Protein AF-A0A836QIF5-F1 (afdb_monomer_lite)

Sequence (71 aa):
MAKPLRLLSIGAHPADVFDQSGGTMAHHAARGDYVACVVLTHGARVHDAEISEAMFHRDEIPAPEELEPLM

Secondary structure (DSSP, 8-state):
-PPPPEEEEEESSHHHHHHTTHHHHHHHHHTT-EEEEEESS---S-HHHHHHHHHHT-SSPPPHHHHTTT-

pLDDT: mean 85.49, std 11.87, range [61.59, 98.38]

Radius of gyration: 18.7 Å; chains: 1; bounding box: 40×22×49 Å

Structure (mmCIF, N/CA/C/O backbone):
data_AF-A0A836QIF5-F1
#
_entry.id   AF-A0A836QIF5-F1
#
loop_
_atom_site.group_PDB
_atom_site.id
_atom_site.type_symbol
_atom_site.label_atom_id
_atom_site.label_alt_id
_atom_site.label_comp_id
_atom_site.label_asym_id
_atom_site.label_entity_id
_atom_site.label_seq_id
_atom_site.pdbx_PDB_ins_code
_atom_site.Cartn_x
_atom_site.Cartn_y
_atom_site.Cartn_z
_atom_site.occupancy
_atom_site.B_iso_or_equiv
_atom_site.auth_seq_id
_atom_site.auth_comp_id
_atom_site.auth_asym_id
_atom_site.auth_atom_id
_atom_site.pdbx_PDB_model_num
ATOM 1 N N . MET A 1 1 ? -14.455 10.495 26.264 1.00 67.38 1 MET A N 1
ATOM 2 C CA . MET A 1 1 ? -13.535 9.930 25.249 1.00 67.38 1 MET A CA 1
ATOM 3 C C . MET A 1 1 ? -13.720 10.701 23.951 1.00 67.38 1 MET A C 1
ATOM 5 O O . MET A 1 1 ? -14.837 11.135 23.694 1.00 67.38 1 MET A O 1
ATOM 9 N N . ALA A 1 2 ? -12.655 10.926 23.176 1.00 83.44 2 ALA A N 1
ATOM 10 C CA . ALA A 1 2 ? -12.771 11.569 21.865 1.00 83.44 2 ALA A CA 1
ATOM 11 C C . ALA A 1 2 ? -13.461 10.628 20.862 1.00 83.44 2 ALA A C 1
ATOM 13 O O . ALA A 1 2 ? -13.363 9.408 20.992 1.00 83.44 2 ALA A O 1
ATOM 14 N N . LYS A 1 3 ? -14.167 11.193 19.878 1.00 93.94 3 LYS A N 1
ATOM 15 C CA . LYS A 1 3 ? -14.798 10.415 18.803 1.00 93.94 3 LYS A CA 1
ATOM 16 C C . LYS A 1 3 ? -13.718 9.698 17.967 1.00 93.94 3 LYS A C 1
ATOM 18 O O . LYS A 1 3 ? -12.691 10.327 17.708 1.00 93.94 3 LYS A O 1
ATOM 23 N N . PRO A 1 4 ? -13.949 8.446 17.517 1.00 96.31 4 PRO A N 1
ATOM 24 C CA . PRO A 1 4 ? -13.035 7.761 16.606 1.00 96.31 4 PRO A CA 1
ATOM 25 C C . PRO A 1 4 ? -12.768 8.578 15.341 1.00 96.31 4 PRO A C 1
ATOM 27 O O . PRO A 1 4 ? -13.697 9.136 14.742 1.00 96.31 4 PRO A O 1
ATOM 30 N N . LEU A 1 5 ? -11.500 8.649 14.945 1.00 97.88 5 LEU A N 1
ATOM 31 C CA . LEU A 1 5 ? -11.068 9.301 13.716 1.00 97.88 5 LEU A CA 1
ATOM 32 C C . LEU A 1 5 ? -11.448 8.457 12.498 1.00 97.88 5 LEU A C 1
ATOM 34 O O . LEU A 1 5 ? -11.752 7.268 12.598 1.00 97.88 5 LEU A O 1
ATOM 38 N N . ARG A 1 6 ? -11.444 9.100 11.330 1.00 98.12 6 ARG A N 1
ATOM 39 C CA . ARG A 1 6 ? -11.636 8.450 10.033 1.00 98.12 6 ARG A CA 1
ATOM 40 C C . ARG A 1 6 ? -10.479 8.859 9.137 1.00 98.12 6 ARG A C 1
ATOM 42 O O . ARG A 1 6 ? -10.323 10.045 8.862 1.00 98.12 6 ARG A O 1
ATOM 49 N N . LEU A 1 7 ? -9.678 7.886 8.730 1.00 96.94 7 LEU A N 1
ATOM 50 C CA . LEU A 1 7 ? -8.444 8.077 7.985 1.00 96.94 7 LEU A CA 1
ATOM 51 C C . LEU A 1 7 ? -8.554 7.396 6.623 1.00 96.94 7 LEU A C 1
ATOM 53 O O . LEU A 1 7 ? -9.026 6.262 6.522 1.00 96.94 7 LEU A O 1
ATOM 57 N N . LEU A 1 8 ? -8.102 8.102 5.591 1.00 97.38 8 LEU A N 1
ATOM 58 C CA . LEU A 1 8 ? -7.997 7.605 4.227 1.00 97.38 8 LEU A CA 1
ATOM 59 C C . LEU A 1 8 ? -6.552 7.784 3.760 1.00 97.38 8 LEU A C 1
ATOM 61 O O . LEU A 1 8 ? -6.097 8.919 3.639 1.00 97.38 8 LEU A O 1
ATOM 65 N N . SER A 1 9 ? -5.850 6.681 3.508 1.00 96.69 9 SER A N 1
ATOM 66 C CA . SER A 1 9 ? -4.531 6.700 2.866 1.00 96.69 9 SER A CA 1
ATOM 67 C C . SER A 1 9 ? -4.699 6.525 1.360 1.00 96.69 9 SER A C 1
ATOM 69 O O . SER A 1 9 ? -5.444 5.645 0.926 1.00 96.69 9 SER A O 1
ATOM 71 N N . ILE A 1 10 ? -4.054 7.378 0.565 1.00 96.62 10 ILE A N 1
ATOM 72 C CA . ILE A 1 10 ? -4.116 7.333 -0.899 1.00 96.62 10 ILE A CA 1
ATOM 73 C C . ILE A 1 10 ? -2.699 7.117 -1.417 1.00 96.62 10 ILE A C 1
ATOM 75 O O . ILE A 1 10 ? -1.830 7.953 -1.180 1.00 96.62 10 ILE A O 1
ATOM 79 N N . GLY A 1 11 ? -2.486 6.005 -2.117 1.00 93.62 11 GLY A N 1
ATOM 80 C CA . GLY A 1 11 ? -1.221 5.670 -2.771 1.00 93.62 11 GLY A CA 1
ATOM 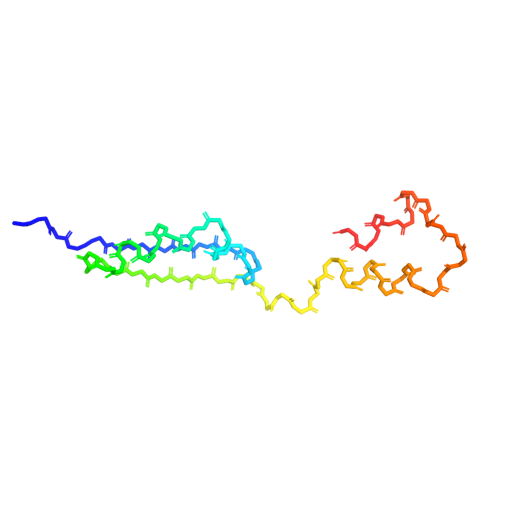81 C C . GLY A 1 11 ? -1.407 5.437 -4.267 1.00 93.62 11 GLY A C 1
ATOM 82 O O . GLY 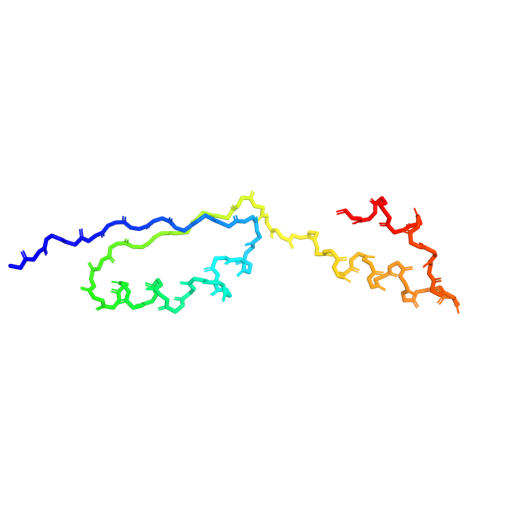A 1 11 ? -2.508 5.112 -4.724 1.00 93.62 11 GLY A O 1
ATOM 83 N N . ALA A 1 12 ? -0.337 5.612 -5.040 1.00 91.50 12 ALA A N 1
ATOM 84 C CA . ALA A 1 12 ? -0.365 5.358 -6.475 1.00 91.50 12 ALA A CA 1
ATOM 85 C C . ALA A 1 12 ? -0.305 3.849 -6.751 1.00 91.50 12 ALA A C 1
ATOM 87 O O . ALA A 1 12 ? -1.141 3.326 -7.493 1.00 91.50 12 ALA A O 1
ATOM 88 N N . HIS A 1 13 ? 0.620 3.150 -6.096 1.00 90.88 13 HIS A N 1
ATOM 89 C CA . HIS A 1 13 ? 0.840 1.709 -6.201 1.00 90.88 13 HIS A CA 1
ATOM 90 C C . HIS A 1 13 ? 0.455 0.986 -4.903 1.00 90.88 13 HIS A C 1
ATOM 92 O O . HIS A 1 13 ? 0.401 1.611 -3.840 1.00 90.88 13 HIS A O 1
ATOM 98 N N . PRO A 1 14 ? 0.213 -0.340 -4.947 1.00 89.88 14 PRO A N 1
ATOM 99 C CA . PRO A 1 14 ? -0.145 -1.101 -3.752 1.00 89.88 14 PRO A CA 1
ATOM 100 C C . PRO A 1 14 ? 0.861 -0.972 -2.601 1.00 89.88 14 PRO A C 1
ATOM 102 O O . PRO A 1 14 ? 0.443 -0.928 -1.449 1.00 89.88 14 PRO A O 1
ATOM 105 N N . ALA A 1 15 ? 2.162 -0.879 -2.895 1.00 89.75 15 ALA A N 1
ATOM 106 C CA . ALA A 1 15 ? 3.207 -0.768 -1.876 1.00 89.75 15 ALA A CA 1
ATOM 107 C C . ALA A 1 15 ? 3.171 0.576 -1.126 1.00 89.75 15 ALA A C 1
ATOM 109 O O . ALA A 1 15 ? 3.352 0.599 0.090 1.00 89.75 15 ALA A O 1
ATOM 110 N N . ASP A 1 16 ? 2.849 1.677 -1.814 1.00 89.88 16 ASP A N 1
ATOM 111 C CA . ASP A 1 16 ? 2.907 3.041 -1.267 1.00 89.88 16 ASP A CA 1
ATOM 112 C C . ASP A 1 16 ? 2.116 3.187 0.040 1.00 89.88 16 ASP A C 1
ATOM 114 O O . ASP A 1 16 ? 2.587 3.790 1.006 1.00 89.88 16 ASP A O 1
ATOM 118 N N . VAL A 1 17 ? 0.907 2.614 0.091 1.00 91.56 17 VAL A N 1
ATOM 119 C CA . VAL A 1 17 ? 0.039 2.725 1.272 1.00 91.56 17 VAL A CA 1
ATOM 120 C C . VAL A 1 17 ? 0.577 1.928 2.463 1.00 91.56 17 VAL A C 1
ATOM 122 O O . VAL A 1 17 ? 0.319 2.308 3.605 1.00 91.56 17 VAL A O 1
ATOM 125 N N . PHE A 1 18 ? 1.365 0.873 2.245 1.00 91.38 18 PHE A N 1
ATOM 126 C CA . PHE A 1 18 ? 1.887 0.031 3.324 1.00 91.38 18 PHE A CA 1
ATOM 127 C C . PHE A 1 18 ? 3.293 0.436 3.762 1.00 91.38 18 PHE A C 1
ATOM 129 O O . PHE A 1 18 ? 3.503 0.632 4.959 1.00 91.38 18 PHE A O 1
ATOM 136 N N . ASP A 1 19 ? 4.217 0.646 2.827 1.00 92.12 19 ASP A N 1
ATOM 137 C CA . ASP A 1 19 ? 5.623 0.923 3.139 1.00 92.12 19 ASP A CA 1
ATOM 138 C C . ASP A 1 19 ? 5.796 2.281 3.824 1.00 92.12 19 ASP A C 1
ATOM 140 O O . ASP A 1 19 ? 6.584 2.423 4.757 1.00 92.12 19 ASP A O 1
ATOM 144 N N . GLN A 1 20 ? 5.011 3.278 3.404 1.00 85.50 20 GLN A N 1
ATOM 145 C CA . GLN A 1 20 ? 5.119 4.644 3.920 1.00 85.50 20 GLN A CA 1
ATOM 146 C C . GLN A 1 20 ? 4.171 4.921 5.093 1.00 85.50 20 GLN A C 1
ATOM 148 O O . GLN A 1 20 ? 4.428 5.815 5.898 1.00 85.50 20 GLN A O 1
ATOM 153 N N . SER A 1 21 ? 3.051 4.190 5.201 1.00 92.69 21 SER A N 1
ATOM 154 C CA . SER A 1 21 ? 1.988 4.534 6.164 1.00 92.69 21 SER A CA 1
ATOM 155 C C . SER A 1 21 ? 1.377 3.365 6.943 1.00 92.69 21 SER A C 1
ATOM 157 O O . SER A 1 21 ? 0.561 3.590 7.842 1.00 92.69 21 SER A O 1
ATOM 159 N N . GLY A 1 22 ? 1.795 2.124 6.676 1.00 95.00 22 GLY A N 1
ATOM 160 C CA . GLY A 1 22 ? 1.182 0.916 7.234 1.00 95.00 22 GLY A CA 1
ATOM 161 C C . GLY A 1 22 ? 1.214 0.854 8.762 1.00 95.00 22 GLY A C 1
ATOM 162 O O . GLY A 1 22 ? 0.187 0.592 9.387 1.00 95.00 22 GLY A O 1
ATOM 163 N N . GLY A 1 23 ? 2.357 1.167 9.381 1.00 96.94 23 GLY A N 1
ATOM 164 C CA . GLY A 1 23 ? 2.494 1.169 10.844 1.00 96.94 23 GLY A CA 1
ATOM 165 C C . GLY A 1 23 ? 1.568 2.176 11.536 1.00 96.94 23 GLY A C 1
ATOM 166 O O . GLY A 1 23 ? 0.885 1.840 12.504 1.00 96.94 23 GLY A O 1
ATOM 167 N N . THR A 1 24 ? 1.476 3.394 11.000 1.00 96.56 24 THR A N 1
ATOM 168 C CA . THR A 1 24 ? 0.580 4.442 11.515 1.00 96.56 24 THR A CA 1
ATOM 169 C C . THR A 1 24 ? -0.885 4.040 11.363 1.00 96.56 24 THR A C 1
ATOM 171 O O . THR A 1 24 ? -1.669 4.161 12.304 1.00 96.56 24 THR A O 1
ATOM 174 N N . MET A 1 25 ? -1.260 3.500 10.202 1.00 97.00 25 MET A N 1
ATOM 175 C CA . MET A 1 25 ? -2.608 2.989 9.959 1.00 97.00 25 MET A CA 1
ATOM 176 C C . MET A 1 25 ? -2.981 1.846 10.910 1.00 97.00 25 MET A C 1
ATOM 178 O O . MET A 1 25 ? -4.070 1.859 11.483 1.00 97.00 25 MET A O 1
ATOM 182 N N . ALA A 1 26 ? -2.071 0.897 11.142 1.00 97.56 26 ALA A N 1
ATOM 183 C CA . ALA A 1 26 ? -2.279 -0.197 12.087 1.00 97.56 26 ALA A CA 1
ATOM 184 C C . ALA A 1 26 ? -2.475 0.313 13.523 1.00 97.56 26 ALA A C 1
ATOM 186 O O . ALA A 1 26 ? -3.367 -0.156 14.230 1.00 97.56 26 ALA A O 1
ATOM 187 N N . HIS A 1 27 ? -1.696 1.316 13.940 1.00 97.81 27 HIS A N 1
ATOM 188 C CA . HIS A 1 27 ? -1.844 1.948 15.251 1.00 97.81 27 HIS A CA 1
ATOM 189 C C . HIS A 1 27 ? -3.236 2.572 15.438 1.00 97.81 27 HIS A C 1
ATOM 191 O O . HIS A 1 27 ? -3.881 2.379 16.470 1.00 97.81 27 HIS A O 1
ATOM 197 N N . HIS A 1 28 ? -3.734 3.272 14.417 1.00 97.56 28 HIS A N 1
ATOM 198 C CA . HIS A 1 28 ? -5.068 3.869 14.437 1.00 97.56 28 HIS A CA 1
ATOM 199 C C . HIS A 1 28 ? -6.190 2.826 14.429 1.00 97.56 28 HIS A C 1
ATOM 201 O O . HIS A 1 28 ? -7.138 2.944 15.208 1.00 97.56 28 HIS A O 1
ATOM 207 N N . ALA A 1 29 ? -6.058 1.764 13.634 1.00 97.31 29 ALA A N 1
ATOM 208 C CA . ALA A 1 29 ? -7.007 0.655 13.653 1.00 97.31 29 ALA A CA 1
ATOM 209 C C . ALA A 1 29 ? -7.072 -0.009 15.043 1.00 97.31 29 ALA A C 1
ATOM 211 O O . ALA A 1 29 ? -8.161 -0.227 15.573 1.00 97.31 29 ALA A O 1
ATOM 212 N N . ALA A 1 30 ? -5.922 -0.248 15.684 1.00 97.94 30 ALA A N 1
ATOM 213 C CA . ALA A 1 30 ? -5.850 -0.822 17.032 1.00 97.94 30 ALA A CA 1
ATOM 214 C C . ALA A 1 30 ? -6.484 0.077 18.110 1.00 97.94 30 ALA A C 1
ATOM 216 O O . ALA A 1 30 ? -7.025 -0.414 19.100 1.00 97.94 30 ALA A O 1
ATOM 217 N N . ARG A 1 31 ? -6.456 1.399 17.909 1.00 96.88 31 ARG A N 1
ATOM 218 C CA . ARG A 1 31 ? -7.109 2.394 18.773 1.00 96.88 31 ARG A CA 1
ATOM 219 C C . ARG A 1 31 ? -8.633 2.470 18.572 1.00 96.88 31 ARG A C 1
ATOM 221 O O . ARG A 1 31 ? -9.316 3.112 19.369 1.00 96.88 31 ARG A O 1
ATOM 228 N N . GLY A 1 32 ? -9.169 1.815 17.539 1.00 97.19 32 GLY A N 1
ATOM 229 C CA . GLY A 1 32 ? -10.589 1.837 17.178 1.00 97.19 32 GLY A CA 1
ATOM 230 C C . GLY A 1 32 ? -10.981 2.967 16.221 1.00 97.19 32 GLY A C 1
ATOM 231 O O . GLY A 1 32 ? -12.172 3.240 16.063 1.00 97.19 32 GLY A O 1
ATOM 232 N N . ASP A 1 33 ? -10.007 3.637 15.598 1.00 98.38 33 ASP A N 1
ATOM 233 C CA . ASP A 1 33 ? -10.261 4.579 14.508 1.00 98.38 33 ASP A CA 1
ATOM 234 C C . ASP A 1 33 ? -10.619 3.815 13.217 1.00 98.38 33 ASP A C 1
ATOM 236 O O . ASP A 1 33 ? -10.227 2.666 13.010 1.00 98.38 33 ASP A O 1
ATOM 240 N N . TYR A 1 34 ? -11.360 4.460 12.317 1.00 98.25 34 TYR A N 1
ATOM 241 C CA . TYR A 1 34 ? -11.684 3.895 11.008 1.00 98.25 34 TYR A CA 1
ATOM 242 C C . TYR A 1 34 ? -10.557 4.194 10.028 1.00 98.25 34 TYR A C 1
ATOM 244 O O . TYR A 1 34 ? -10.213 5.359 9.828 1.00 98.25 34 TYR A O 1
ATOM 252 N N . VAL A 1 35 ? -10.035 3.162 9.372 1.00 98.06 35 VAL A N 1
ATOM 253 C CA . VAL A 1 35 ? -8.935 3.285 8.412 1.00 98.06 35 VAL A CA 1
ATOM 254 C C . VAL A 1 35 ? -9.334 2.644 7.088 1.00 98.06 35 VAL A C 1
ATOM 256 O O . VAL A 1 35 ? -9.861 1.533 7.067 1.00 98.06 35 VAL A O 1
ATOM 259 N N . ALA A 1 36 ? -9.090 3.348 5.988 1.00 97.50 36 ALA A N 1
ATOM 260 C CA . ALA A 1 36 ? -9.277 2.852 4.631 1.00 97.50 36 ALA A CA 1
ATOM 261 C C . ALA A 1 36 ? -8.087 3.244 3.747 1.00 97.50 36 ALA A C 1
ATOM 263 O O . ALA A 1 36 ? -7.430 4.258 3.990 1.00 97.50 36 ALA A O 1
ATOM 264 N N . CYS A 1 37 ? -7.845 2.453 2.702 1.00 95.94 37 CYS A N 1
ATOM 265 C CA . CYS A 1 37 ? -6.826 2.725 1.692 1.00 95.94 37 CYS A CA 1
ATOM 266 C C . CYS A 1 37 ? -7.477 2.843 0.313 1.00 95.94 37 CYS A C 1
ATOM 268 O O . CYS A 1 37 ? -8.380 2.072 -0.013 1.00 95.94 37 CYS A O 1
ATOM 270 N N . VAL A 1 38 ? -6.989 3.774 -0.500 1.00 96.38 38 VAL A N 1
ATOM 271 C CA . VAL A 1 38 ? -7.278 3.869 -1.931 1.00 96.38 38 VAL A CA 1
ATOM 272 C C . VAL A 1 38 ? -5.963 3.725 -2.671 1.00 96.38 38 VAL A C 1
ATOM 274 O O . VAL A 1 38 ? -5.020 4.476 -2.433 1.00 96.38 38 VAL A O 1
ATOM 277 N N . VAL A 1 39 ? -5.921 2.754 -3.573 1.00 94.56 39 VAL A N 1
ATOM 278 C CA . VAL A 1 39 ? -4.787 2.536 -4.462 1.00 94.56 39 VAL A CA 1
ATOM 279 C C . VAL A 1 39 ? -5.246 2.884 -5.867 1.00 94.56 39 VAL A C 1
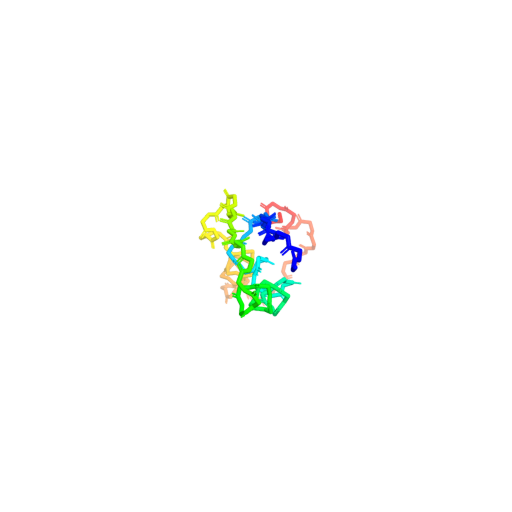ATOM 281 O O . VAL A 1 39 ? -6.232 2.329 -6.351 1.00 94.56 39 VAL A O 1
ATOM 284 N N . LEU A 1 40 ? -4.573 3.848 -6.492 1.00 94.44 40 LEU A N 1
ATOM 285 C CA . LEU A 1 40 ? -4.997 4.386 -7.786 1.00 94.44 40 LEU A CA 1
ATOM 286 C C . LEU A 1 40 ? -4.713 3.425 -8.945 1.00 94.44 40 LEU A C 1
ATOM 288 O O . LEU A 1 40 ? -5.422 3.454 -9.949 1.00 94.44 40 LEU A O 1
ATOM 292 N N . THR A 1 41 ? -3.698 2.569 -8.810 1.00 88.62 41 THR A N 1
ATOM 293 C CA . THR A 1 41 ? -3.286 1.622 -9.849 1.00 88.62 41 THR A CA 1
ATOM 294 C C . THR A 1 41 ? -3.157 0.205 -9.298 1.00 88.62 41 THR A C 1
ATOM 296 O O . THR A 1 41 ? -2.893 -0.018 -8.120 1.00 88.62 41 THR A O 1
ATOM 299 N N . HIS A 1 42 ? -3.315 -0.793 -10.164 1.00 85.38 42 HIS A N 1
ATOM 300 C CA . HIS A 1 42 ? -3.160 -2.198 -9.777 1.00 85.38 42 HIS A CA 1
ATOM 301 C C . HIS A 1 42 ? -1.688 -2.614 -9.582 1.00 85.38 42 HIS A C 1
ATOM 303 O O . HIS A 1 42 ? -1.436 -3.732 -9.146 1.00 85.38 42 HIS A O 1
ATOM 309 N N . GLY A 1 43 ? -0.717 -1.759 -9.933 1.00 76.50 43 GLY A N 1
ATOM 310 C CA . GLY A 1 43 ? 0.713 -2.053 -9.784 1.00 76.50 43 GLY A CA 1
ATOM 311 C C . GLY A 1 43 ? 1.240 -3.208 -10.646 1.00 76.50 43 GLY A C 1
ATOM 312 O O . GLY A 1 43 ? 2.265 -3.780 -10.307 1.00 76.50 43 GLY A O 1
ATOM 313 N N . ALA A 1 44 ? 0.561 -3.583 -11.741 1.00 67.38 44 ALA A N 1
ATOM 314 C CA . ALA A 1 44 ? 1.033 -4.675 -12.618 1.00 67.38 44 ALA A CA 1
ATOM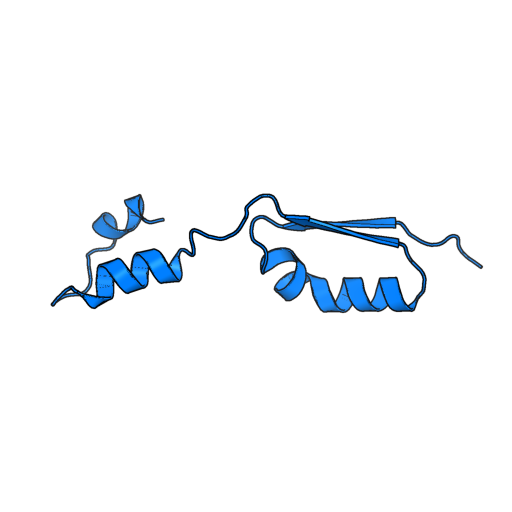 315 C C . ALA A 1 44 ? 2.053 -4.219 -13.671 1.00 67.38 44 ALA A C 1
ATOM 317 O O . ALA A 1 44 ? 2.602 -5.061 -14.372 1.00 67.38 44 ALA A O 1
ATOM 318 N N . ARG A 1 45 ? 2.327 -2.913 -13.759 1.00 61.91 45 ARG A N 1
ATOM 319 C CA . ARG A 1 45 ? 3.590 -2.420 -14.306 1.00 61.91 45 ARG A CA 1
ATOM 320 C C . ARG A 1 45 ? 4.455 -2.019 -13.133 1.00 61.91 45 ARG A C 1
ATOM 322 O O . ARG A 1 45 ? 4.180 -1.023 -12.470 1.00 61.91 45 ARG A O 1
ATOM 329 N N . VAL A 1 46 ? 5.433 -2.863 -12.836 1.00 64.12 46 VAL A N 1
ATOM 330 C CA . VAL 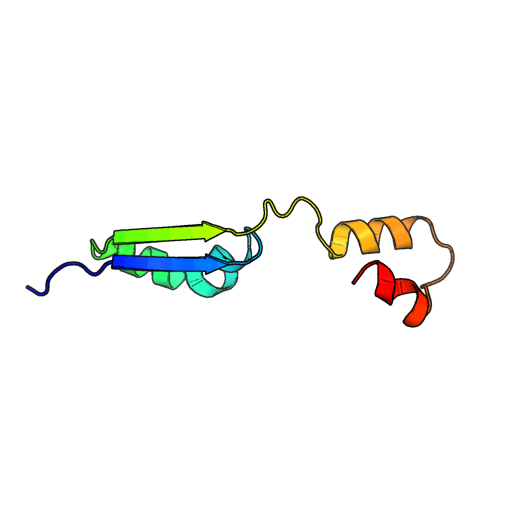A 1 46 ? 6.476 -2.537 -11.876 1.00 64.12 46 VAL A CA 1
ATOM 331 C C . VAL A 1 46 ? 7.643 -2.051 -12.702 1.00 64.12 46 VAL A C 1
ATOM 333 O O . VAL A 1 46 ? 8.174 -2.796 -13.521 1.00 64.12 46 VAL A O 1
ATOM 336 N N . HIS A 1 47 ? 8.006 -0.800 -12.467 1.00 64.69 47 HIS A N 1
ATOM 337 C CA . HIS A 1 47 ? 9.122 -0.120 -13.103 1.00 64.69 47 HIS A CA 1
ATOM 338 C C . HIS A 1 47 ? 10.383 -0.992 -13.158 1.00 64.69 47 HIS A C 1
ATOM 340 O O . HIS A 1 47 ? 10.934 -1.272 -14.217 1.00 64.69 47 HIS A O 1
ATOM 346 N N . ASP A 1 48 ? 10.718 -1.573 -12.008 1.00 63.09 48 ASP A N 1
ATOM 347 C CA . ASP A 1 48 ? 11.852 -2.476 -11.831 1.00 63.09 48 ASP A CA 1
ATOM 348 C C . ASP A 1 48 ? 11.752 -3.766 -12.648 1.00 63.09 48 ASP A C 1
ATOM 350 O O . ASP A 1 48 ? 12.775 -4.279 -13.085 1.00 63.09 48 ASP A O 1
ATOM 354 N N . ALA A 1 49 ? 10.552 -4.312 -12.861 1.00 64.25 49 ALA A N 1
ATOM 355 C CA . ALA A 1 49 ? 10.377 -5.552 -13.616 1.00 64.25 49 ALA A CA 1
ATOM 356 C C . ALA A 1 49 ? 10.463 -5.308 -15.126 1.00 64.25 49 ALA A C 1
ATOM 358 O O . ALA A 1 49 ? 11.084 -6.099 -15.826 1.00 64.25 49 ALA A O 1
ATOM 359 N N . GLU A 1 50 ? 9.882 -4.213 -15.624 1.00 66.88 50 GLU A N 1
ATOM 360 C CA . GLU A 1 50 ? 9.995 -3.842 -17.040 1.00 66.88 50 GLU A CA 1
ATOM 361 C C . GLU A 1 50 ? 11.433 -3.430 -17.384 1.00 66.88 50 GLU A C 1
ATOM 363 O O . GLU A 1 50 ? 11.972 -3.894 -18.389 1.00 66.88 50 GLU A O 1
ATOM 368 N N . ILE A 1 51 ? 12.093 -2.651 -16.518 1.00 68.69 51 ILE A N 1
ATOM 369 C CA . ILE A 1 51 ? 13.509 -2.301 -16.682 1.00 68.69 51 ILE A CA 1
ATOM 370 C C . ILE A 1 51 ? 14.398 -3.540 -16.529 1.00 68.69 51 ILE A C 1
ATOM 372 O O . ILE A 1 51 ? 15.252 -3.769 -17.382 1.00 68.69 51 ILE A O 1
ATOM 376 N N . SER A 1 52 ? 14.196 -4.373 -15.502 1.00 69.75 52 SER A N 1
ATOM 377 C CA . SER A 1 52 ? 15.014 -5.580 -15.308 1.00 69.75 52 SER A CA 1
ATOM 378 C C . SER A 1 52 ? 14.858 -6.558 -16.459 1.00 69.75 52 SER A C 1
ATOM 380 O O . SER A 1 52 ? 15.863 -7.077 -16.917 1.00 69.75 52 SER A O 1
ATOM 382 N N . GLU A 1 53 ? 13.646 -6.793 -16.964 1.00 73.12 53 GLU A N 1
ATOM 383 C CA . GLU A 1 53 ? 13.427 -7.654 -18.133 1.00 73.12 53 GLU A CA 1
ATOM 384 C C . GLU A 1 53 ? 14.084 -7.059 -19.388 1.00 73.12 53 GLU A C 1
ATOM 386 O O . GLU A 1 53 ? 14.787 -7.762 -20.114 1.00 73.12 53 GLU A O 1
ATOM 391 N N . ALA A 1 54 ? 13.920 -5.752 -19.625 1.00 71.62 54 ALA A N 1
ATOM 392 C CA . ALA A 1 54 ? 14.552 -5.067 -20.751 1.00 71.62 54 ALA A CA 1
ATOM 393 C C . ALA A 1 54 ? 16.089 -5.076 -20.668 1.00 71.62 54 ALA A C 1
ATOM 395 O O . ALA A 1 54 ? 16.757 -5.062 -21.703 1.00 71.62 54 ALA A O 1
ATOM 396 N N . MET A 1 55 ? 16.656 -5.108 -19.459 1.00 73.50 55 MET A N 1
ATOM 397 C CA . MET A 1 55 ? 18.099 -5.190 -19.223 1.00 73.50 55 MET A CA 1
ATOM 398 C C . MET A 1 55 ? 18.628 -6.630 -19.204 1.00 73.50 55 MET A C 1
ATOM 400 O O . MET A 1 55 ? 19.755 -6.854 -19.630 1.00 73.50 55 MET A O 1
ATOM 404 N N . PHE A 1 56 ? 17.842 -7.612 -18.749 1.00 78.31 56 PHE A N 1
ATOM 405 C CA . PHE A 1 56 ? 18.283 -8.997 -18.533 1.00 78.31 56 PHE A CA 1
ATOM 406 C C . PHE A 1 56 ? 18.765 -9.681 -19.818 1.00 78.31 56 PHE A C 1
ATOM 408 O O . PHE A 1 56 ? 19.673 -10.507 -19.774 1.00 78.31 56 PHE A O 1
ATOM 415 N N . HIS A 1 57 ? 18.188 -9.316 -20.966 1.00 79.44 57 HIS A N 1
ATOM 416 C CA . HIS A 1 57 ? 18.544 -9.882 -22.275 1.00 79.44 57 HIS A CA 1
ATOM 417 C C . HIS A 1 57 ? 19.574 -9.054 -23.052 1.00 79.44 57 HIS A C 1
ATOM 419 O O . HIS A 1 57 ? 19.784 -9.310 -24.238 1.00 79.44 57 HIS A O 1
ATOM 425 N N . ARG A 1 58 ? 20.184 -8.035 -22.434 1.00 80.75 58 ARG A N 1
ATOM 426 C CA . ARG A 1 58 ? 21.146 -7.15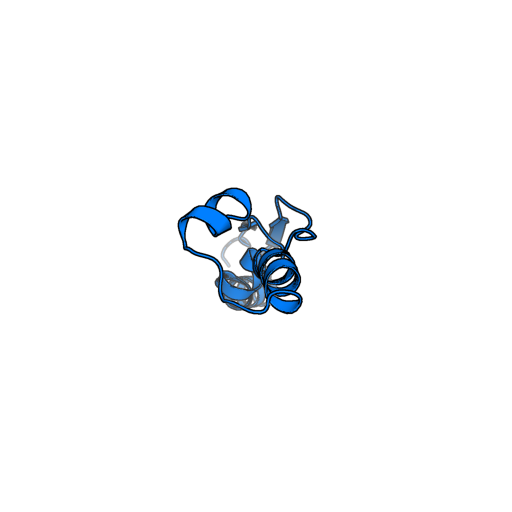0 -23.100 1.00 80.75 58 ARG A CA 1
ATOM 427 C C . ARG A 1 58 ? 22.577 -7.438 -22.662 1.00 80.75 58 ARG A C 1
ATOM 429 O O . ARG A 1 58 ? 22.851 -7.633 -21.484 1.00 80.75 58 ARG A O 1
ATOM 436 N N . ASP A 1 59 ? 23.488 -7.398 -23.631 1.00 84.31 59 ASP A N 1
ATOM 437 C CA . ASP A 1 59 ? 24.927 -7.571 -23.395 1.00 84.31 59 ASP A CA 1
ATOM 438 C C . ASP A 1 59 ? 25.563 -6.341 -22.717 1.00 84.31 59 ASP A C 1
ATOM 440 O O . ASP A 1 59 ? 26.614 -6.450 -22.086 1.00 84.31 59 ASP A O 1
ATOM 444 N N . GLU A 1 60 ? 24.919 -5.172 -22.820 1.00 84.75 60 GLU A N 1
ATOM 445 C CA . GLU A 1 60 ? 25.396 -3.898 -22.278 1.00 84.75 60 GLU A CA 1
ATOM 446 C C . GLU A 1 60 ? 24.270 -3.124 -21.574 1.00 84.75 60 GLU A C 1
ATOM 448 O O . GLU A 1 60 ? 23.089 -3.241 -21.914 1.00 84.75 60 GLU A O 1
ATOM 453 N N . ILE A 1 61 ? 24.650 -2.316 -20.578 1.00 80.31 61 ILE A N 1
ATOM 454 C CA . ILE A 1 61 ? 23.728 -1.441 -19.844 1.00 80.31 61 ILE A CA 1
ATOM 455 C C . ILE A 1 61 ? 23.262 -0.316 -20.791 1.00 80.31 61 ILE A C 1
ATOM 457 O O . ILE A 1 61 ? 24.125 0.377 -21.333 1.00 80.31 61 ILE A O 1
ATOM 461 N N . PRO A 1 62 ? 21.941 -0.103 -20.979 1.00 79.38 62 PRO A N 1
ATOM 462 C CA . PRO A 1 62 ? 21.423 0.942 -21.864 1.00 79.38 62 PRO A CA 1
ATOM 463 C C . PRO A 1 62 ? 21.847 2.343 -21.420 1.00 79.38 62 PRO A C 1
ATOM 465 O O . PRO A 1 62 ? 21.981 2.609 -20.220 1.00 79.38 62 PRO A O 1
ATOM 468 N N . ALA A 1 63 ? 22.006 3.255 -22.378 1.00 83.19 63 ALA A N 1
ATOM 469 C CA . ALA A 1 63 ? 22.253 4.655 -22.065 1.00 83.19 63 ALA A CA 1
ATOM 470 C C . ALA A 1 63 ? 21.019 5.287 -21.377 1.00 83.19 63 ALA A C 1
ATOM 472 O O . ALA A 1 63 ? 19.894 4.828 -21.598 1.00 83.19 63 ALA A O 1
ATOM 473 N N . PRO A 1 64 ? 21.187 6.334 -20.545 1.00 79.25 64 PRO A N 1
ATOM 474 C CA . PRO A 1 64 ? 20.077 6.958 -19.818 1.00 79.25 64 PRO A CA 1
ATOM 475 C C . PRO A 1 64 ? 18.903 7.374 -20.715 1.00 79.25 64 PRO A C 1
ATOM 477 O O . PRO A 1 64 ? 17.745 7.220 -20.336 1.00 79.25 64 PRO A O 1
ATOM 480 N N . GLU A 1 65 ? 19.199 7.839 -21.928 1.00 86.56 65 GLU A N 1
ATOM 481 C CA . GLU A 1 65 ? 18.212 8.291 -22.910 1.00 86.56 65 GLU A CA 1
ATOM 482 C C . GLU A 1 65 ? 17.335 7.137 -23.430 1.00 86.56 65 GLU A C 1
ATOM 484 O O . GLU A 1 65 ? 16.197 7.345 -23.844 1.00 86.56 65 GLU A O 1
ATOM 489 N N . GLU A 1 66 ? 17.840 5.902 -23.394 1.00 78.94 66 GLU A N 1
ATOM 490 C CA . GLU A 1 66 ? 17.098 4.703 -23.799 1.00 78.94 66 GLU A CA 1
ATOM 491 C C . GLU A 1 66 ? 16.143 4.198 -22.708 1.00 78.94 66 GLU A C 1
ATOM 493 O O . GLU A 1 66 ? 15.254 3.395 -22.997 1.00 78.94 66 GLU A O 1
ATOM 498 N N . LEU A 1 67 ? 16.323 4.649 -21.462 1.00 73.75 67 LEU A N 1
ATOM 499 C CA . LEU A 1 67 ? 15.496 4.269 -20.314 1.00 73.75 67 LEU A CA 1
ATOM 500 C C . LEU A 1 67 ? 14.317 5.226 -20.097 1.00 73.75 67 LEU A C 1
ATOM 502 O O . LEU A 1 67 ? 13.311 4.810 -19.530 1.00 73.75 67 LEU A O 1
ATOM 506 N N . GLU A 1 68 ? 14.388 6.465 -20.595 1.00 76.31 68 GLU A N 1
ATOM 507 C CA . GLU A 1 68 ? 13.309 7.465 -20.488 1.00 76.31 68 GLU A CA 1
ATOM 508 C C . GLU A 1 68 ? 11.912 6.966 -20.911 1.00 76.31 68 GLU A C 1
ATOM 510 O O . GLU A 1 68 ? 10.950 7.300 -20.228 1.00 76.31 68 GLU A O 1
ATOM 515 N N . PRO A 1 69 ? 11.737 6.160 -21.978 1.00 73.94 69 PRO A N 1
ATOM 516 C CA . PRO A 1 69 ? 10.413 5.672 -22.376 1.00 73.94 69 PRO A CA 1
ATOM 517 C C . PRO A 1 69 ? 9.842 4.592 -21.450 1.00 73.94 69 PRO A C 1
ATOM 519 O O . PRO A 1 69 ? 8.658 4.266 -21.545 1.00 73.94 69 PRO A O 1
ATOM 522 N N . LEU A 1 70 ? 10.702 3.978 -20.634 1.00 65.06 70 LEU A N 1
ATOM 523 C CA . LEU A 1 70 ? 10.337 2.958 -19.658 1.00 65.06 70 LEU A CA 1
ATOM 524 C C . LEU A 1 70 ? 10.038 3.590 -18.291 1.00 65.06 70 LEU A C 1
ATOM 526 O O . LEU A 1 70 ? 9.363 2.934 -17.506 1.00 65.06 70 LEU A O 1
ATOM 530 N N . MET A 1 71 ? 10.511 4.833 -18.054 1.00 61.59 71 MET A N 1
ATOM 531 C CA . MET A 1 71 ? 10.275 5.750 -16.913 1.00 61.59 71 MET A CA 1
ATOM 532 C C . MET A 1 71 ? 8.863 6.329 -16.846 1.00 61.59 71 MET A C 1
ATOM 534 O O . MET A 1 71 ? 8.252 6.182 -15.761 1.00 61.59 71 MET A O 1
#

Foldseek 3Di:
DDDAAAEEAEEQEPVRCCVVCVVVQVVSVVVVHHYYYHHNDDCPLDLCVVLCVVPVPDPDDDDPVVSVVSD